Protein 3T92 (pdb70)

InterPro domains:
  IPR004827 Basic-leucine zipper domain [PF07716] (204-256)
  IPR004827 Basic-leucine zipper domain [PS50217] (204-267)
  IPR004827 Basic-leucine zipper domain [SM00338] (202-266)
  IPR016468 CCAAT/enhancer-binding protein, chordates [PIRSF005879] (4-281)
  IPR031106 CCAAT/enhancer-binding protein C/EBP [PTHR23334] (25-272)
  IPR046347 Basic-leucine zipper domain superfamily [SSF57959] (200-268)

Solvent-accessible surface area: 8828 Å² total; per-residue (Å²): 147,91,204,144,81,47,57,70,145,34,34,103,21,0,62,57,9,30,74,20,207,80,106,132,14,98,88,82,48,0,75,126,25,65,151,44,30,113,60,13,160,54,17,189,135,114,54,154,42,32,4,87,73,2,101,138,2,42,50,23,0,35,103,20,3,116,136,17,163,91,133,188,21,81,7,30,71,0,89,91,23,22,86,127,54,128,80,92,117,94,103,63,60,106,100,106,55,61,86,104,140,57,26,137,149,90,54,85,72,68,136,167,117

Foldseek 3Di:
DVVVVVLVVLLVLLQCLLPDPDPPDPDPSNVVNVVLVVCQVDDPCAVVVPDPSNVVLLVSLLVVLVPDDDCPRRRPCNNVSVVVVVVVVVVVVVVVVVQPVVDDVVVVVVVVD

Nearest PDB structures (foldseek):
  3t92-assembly1_A  TM=1.009E+00  e=1.288E-16  Homo sapiens
  2kje-assembly1_A  TM=9.474E-01  e=8.104E-12  Homo sapiens
  1f81-assembly1_A  TM=9.708E-01  e=9.087E-11  Mus musculus
  5hpd-assembly1_A  TM=9.182E-01  e=2.417E-10  Mus musculus
  7xfg-assembly1_A  TM=9.175E-01  e=2.154E-10  Homo sapiens

Radius of gyration: 19.48 Å; Cα contacts (8 Å, |Δi|>4): 78; chains: 1; bounding box: 52×47×36 Å

CATH classification: 1.20.1020.10

Structure (mmCIF, N/CA/C/O backbone):
data_3T92
#
_entry.id   3T92
#
_cell.length_a   47.860
_cell.length_b   47.860
_cell.length_c   104.130
_cell.angle_alpha   90.00
_cell.angle_beta   90.00
_cell.angle_gamma   120.00
#
_symmetry.space_group_name_H-M   'P 65'
#
loop_
_entity.id
_entity.type
_entity.pdbx_description
1 polymer 'HISTONE ACETYLTRANSFERASE P300 TAZ2-CCAAT/ENHANCER-BINDING PROTEIN EPSILON'
2 non-polymer 'ZINC ION'
3 non-polymer "3,3',3''-phosphanetriyltripropanoic acid"
4 non-polymer TRIS(HYDROXYETHYL)AMINOMETHANE
5 non-polymer ACETONE
6 water water
#
loop_
_atom_site.group_PDB
_atom_site.id
_atom_site.type_symbol
_atom_site.label_atom_id
_atom_site.label_alt_id
_atom_site.label_comp_id
_atom_site.label_asym_id
_atom_site.label_entity_id
_atom_site.label_seq_id
_atom_site.pdbx_PDB_ins_code
_atom_site.Cartn_x
_atom_site.Cartn_y
_atom_site.Cartn_z
_atom_site.occupancy
_atom_site.B_iso_or_equiv
_atom_site.auth_seq_id
_atom_site.auth_comp_id
_atom_site.auth_asym_id
_atom_site.auth_atom_id
_atom_site.pdbx_PDB_model_num
ATOM 1 N N . ASP A 1 7 ? 15.713 35.635 13.010 1.00 60.35 7 ASP A N 1
ATOM 2 C CA . ASP A 1 7 ? 14.333 35.934 13.502 1.00 58.16 7 ASP A CA 1
ATOM 3 C C . ASP A 1 7 ? 13.494 36.699 12.475 1.00 55.19 7 ASP A C 1
ATOM 4 O O . ASP A 1 7 ? 12.266 36.538 12.430 1.00 51.52 7 ASP A O 1
ATOM 9 N N . SER A 1 8 ? 14.148 37.528 11.657 1.00 55.44 8 SER A N 1
ATOM 10 C CA . SER A 1 8 ? 13.453 38.335 10.636 1.00 53.37 8 SER A CA 1
ATOM 11 C C . SER A 1 8 ? 12.666 37.503 9.623 1.00 48.99 8 SER A C 1
ATOM 12 O O . SER A 1 8 ? 11.484 37.772 9.365 1.00 46.73 8 SER A O 1
ATOM 15 N N . ARG A 1 9 ? 13.326 36.506 9.032 1.00 47.72 9 ARG A N 1
ATOM 16 C CA . ARG A 1 9 ? 12.659 35.630 8.075 1.00 43.95 9 ARG A CA 1
ATOM 17 C C . ARG A 1 9 ? 11.600 34.762 8.734 1.00 40.34 9 ARG A C 1
ATOM 18 O O . ARG A 1 9 ? 10.582 34.466 8.106 1.00 37.69 9 ARG A O 1
ATOM 26 N N . ARG A 1 10 ? 11.855 34.348 9.979 1.00 40.97 10 ARG A N 1
ATOM 27 C CA A ARG A 1 10 ? 10.883 33.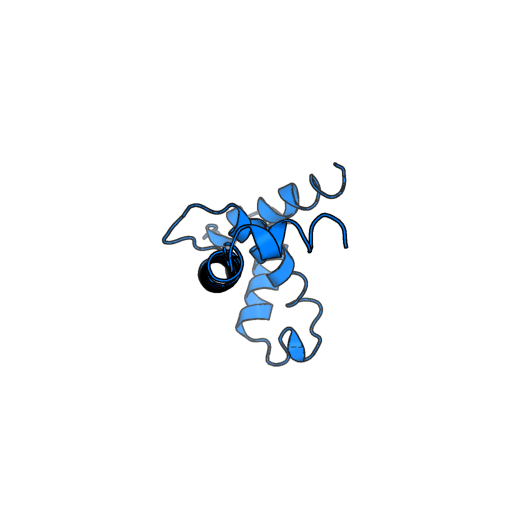571 10.738 0.50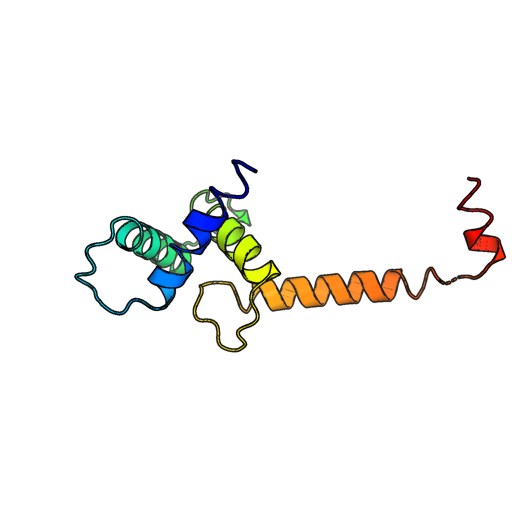 39.18 10 ARG A CA 1
ATOM 28 C CA B ARG A 1 10 ? 10.886 33.573 10.748 0.50 39.17 10 ARG A CA 1
ATOM 29 C C . ARG A 1 10 ? 9.589 34.375 10.891 1.00 37.16 10 ARG A C 1
ATOM 30 O O . ARG A 1 10 ? 8.505 33.848 10.712 1.00 34.84 10 ARG A O 1
ATOM 45 N N . LEU A 1 11 ? 9.715 35.663 11.223 1.00 37.46 11 LEU A N 1
ATOM 46 C CA . LEU A 1 11 ? 8.535 36.519 11.375 1.00 34.64 11 LEU A CA 1
ATOM 47 C C . LEU A 1 11 ? 7.816 36.755 10.045 1.00 31.81 11 LEU A C 1
ATOM 48 O O . LEU A 1 11 ? 6.590 36.763 9.980 1.00 28.59 11 LEU A O 1
ATOM 53 N N . SER A 1 12 ? 8.585 36.901 8.970 1.00 31.29 12 SER A N 1
ATOM 54 C CA A SER A 1 12 ? 8.030 37.027 7.629 0.50 29.04 12 SER A CA 1
ATOM 55 C CA B SER A 1 12 ? 8.012 37.037 7.642 0.50 29.19 12 SER A CA 1
ATOM 56 C C . SER A 1 12 ? 7.217 35.784 7.265 1.00 26.59 12 SER A C 1
ATOM 57 O O . SER A 1 12 ? 6.093 35.879 6.757 1.00 25.66 12 SER A O 1
ATOM 62 N N . ILE A 1 13 ? 7.796 34.608 7.532 1.00 26.80 13 ILE A N 1
ATOM 63 C CA . ILE A 1 13 ? 7.095 33.347 7.269 1.00 24.72 13 ILE A CA 1
ATOM 64 C C . ILE A 1 13 ? 5.817 33.278 8.119 1.00 23.49 13 ILE A C 1
ATOM 65 O O . ILE A 1 13 ? 4.741 32.956 7.610 1.00 21.51 13 ILE A O 1
ATOM 70 N N . GLN A 1 14 ? 5.945 33.605 9.400 1.00 25.09 14 GLN A N 1
ATOM 71 C CA . GLN A 1 14 ? 4.794 33.642 10.319 1.00 25.39 14 GLN A CA 1
ATOM 72 C C . GLN A 1 14 ? 3.642 34.498 9.784 1.00 24.12 14 GLN A C 1
ATOM 73 O O . GLN A 1 14 ? 2.486 34.033 9.735 1.00 21.83 14 GLN A O 1
ATOM 79 N N . ARG A 1 15 ? 3.942 35.728 9.352 1.00 23.53 15 ARG A N 1
ATOM 80 C CA . ARG A 1 15 ? 2.914 36.607 8.755 1.00 23.96 15 ARG A CA 1
ATOM 81 C C . ARG A 1 15 ? 2.241 35.985 7.549 1.00 21.31 15 ARG A C 1
ATOM 82 O O . ARG A 1 15 ? 1.012 36.026 7.417 1.00 19.79 15 ARG A O 1
ATOM 90 N N . ALA A 1 16 ? 3.041 35.410 6.655 1.00 20.44 16 ALA A N 1
ATOM 91 C CA . ALA A 1 16 ? 2.493 34.814 5.452 1.00 19.35 16 ALA A CA 1
ATOM 92 C C . ALA A 1 16 ? 1.624 33.582 5.791 1.00 17.61 16 ALA A C 1
ATOM 93 O O . ALA A 1 16 ? 0.558 33.393 5.226 1.00 18.01 16 ALA A O 1
ATOM 95 N N . ILE A 1 17 ? 2.081 32.777 6.754 1.00 18.46 17 ILE A N 1
ATOM 96 C CA . ILE A 1 17 ? 1.254 31.649 7.213 1.00 18.63 17 ILE A CA 1
ATOM 97 C C . ILE A 1 17 ? -0.085 32.149 7.761 1.00 18.68 17 ILE A C 1
ATOM 98 O O . ILE A 1 17 ? -1.152 31.640 7.415 1.00 18.02 17 ILE A O 1
ATOM 103 N N . GLN A 1 18 ? -0.054 33.199 8.583 1.00 17.89 18 GLN A N 1
ATOM 104 C CA . GLN A 1 18 ? -1.295 33.796 9.108 1.00 18.63 18 GLN A CA 1
ATOM 105 C C . GLN A 1 18 ? -2.250 34.191 7.970 1.00 16.91 18 GLN A C 1
ATOM 106 O O . GLN A 1 18 ? -3.464 33.963 8.042 1.00 17.75 18 GLN A O 1
ATOM 112 N N . SER A 1 19 ? -1.689 34.793 6.921 1.00 16.71 19 SER A N 1
ATOM 113 C CA A SER A 1 19 ? -2.470 35.200 5.769 0.50 15.84 19 SER A CA 1
ATOM 114 C CA B SER A 1 19 ? -2.458 35.203 5.771 0.50 16.92 19 SER A CA 1
ATOM 115 C C . SER A 1 19 ? -3.094 33.991 5.091 1.00 15.65 19 SER A C 1
ATOM 116 O O . SER A 1 19 ? -4.267 34.021 4.703 1.00 17.02 19 SER A O 1
ATOM 121 N N . LEU A 1 20 ? -2.321 32.923 4.939 1.00 15.97 20 LEU A N 1
ATOM 122 C CA . LEU A 1 20 ? -2.821 31.703 4.285 1.00 16.52 20 LEU A CA 1
ATOM 123 C C . LEU A 1 20 ? -3.923 31.020 5.087 1.00 17.14 20 LEU A C 1
ATOM 124 O O . LEU A 1 20 ? -4.920 30.588 4.519 1.00 17.22 20 LEU A O 1
ATOM 129 N N . VAL A 1 21 ? -3.711 30.920 6.395 1.00 16.82 21 VAL A N 1
ATOM 130 C CA . VAL A 1 21 ? -4.691 30.356 7.313 1.00 18.29 21 VAL A CA 1
ATOM 131 C C . VAL A 1 21 ? -6.009 31.140 7.233 1.00 18.61 21 VAL A C 1
ATOM 132 O O . VAL A 1 21 ? -7.083 30.548 7.145 1.00 20.38 21 VAL A O 1
ATOM 136 N N . HIS A 1 22 ? -5.929 32.472 7.212 1.00 17.12 22 HIS A N 1
ATOM 137 C CA . HIS A 1 22 ? -7.143 33.245 7.128 1.00 17.92 22 HIS A CA 1
ATOM 138 C C . HIS A 1 22 ? -7.815 32.975 5.784 1.00 17.84 22 HIS A C 1
ATOM 139 O O . HIS A 1 22 ? -9.017 32.734 5.732 1.00 18.41 22 HIS A O 1
ATOM 146 N N . ALA A 1 23 ? -7.048 33.081 4.699 1.00 16.79 23 ALA A N 1
ATOM 147 C CA . ALA A 1 23 ? -7.623 32.918 3.360 1.00 17.11 23 ALA A CA 1
ATOM 148 C C . ALA A 1 23 ? -8.336 31.592 3.169 1.00 18.87 23 ALA A C 1
ATOM 149 O O . ALA A 1 23 ? -9.420 31.521 2.591 1.00 20.18 23 ALA A O 1
ATOM 151 N N . ALA A 1 24 ? -7.724 30.550 3.724 1.00 18.50 24 ALA A N 1
ATOM 152 C CA . ALA A 1 24 ? -8.272 29.208 3.622 1.00 19.90 24 ALA A CA 1
ATOM 153 C C . ALA A 1 24 ? -9.643 29.025 4.269 1.00 22.49 24 ALA A C 1
ATOM 154 O O . ALA A 1 24 ? -10.389 28.133 3.873 1.00 24.26 24 ALA A O 1
ATOM 156 N N . GLN A 1 25 ? -10.002 29.888 5.223 1.00 23.18 25 GLN A N 1
ATOM 157 C CA . GLN A 1 25 ? -11.269 29.781 5.922 1.00 25.23 25 GLN A CA 1
ATOM 158 C C . GLN A 1 25 ? -12.179 30.979 5.640 1.00 25.30 25 GLN A C 1
ATOM 159 O O . GLN A 1 25 ? -13.242 31.087 6.227 1.00 26.82 25 GLN A O 1
ATOM 165 N N . CYS A 1 26 ? -11.736 31.875 4.753 1.00 24.11 26 CYS A N 1
ATOM 166 C CA . CYS A 1 26 ? -12.497 33.099 4.425 1.00 24.89 26 CYS A CA 1
ATOM 167 C C . CYS A 1 26 ? -13.550 32.874 3.328 1.00 27.17 26 CYS A C 1
ATOM 168 O O . CYS A 1 26 ? -13.202 32.616 2.177 1.00 26.74 26 CYS A O 1
ATOM 171 N N . ARG A 1 27 ? -14.825 33.009 3.677 1.00 30.88 27 ARG A N 1
ATOM 172 C CA . ARG A 1 27 ? -15.885 32.802 2.677 1.00 34.54 27 ARG A CA 1
ATOM 173 C C . ARG A 1 27 ? -16.474 34.116 2.166 1.00 35.88 27 ARG A C 1
ATOM 174 O O . ARG A 1 27 ? -17.474 34.124 1.431 1.00 38.49 27 ARG A O 1
ATOM 182 N N . ASN A 1 28 ? -15.848 35.229 2.556 1.00 34.56 28 ASN A N 1
ATOM 183 C CA . ASN A 1 28 ? -16.303 36.556 2.143 1.00 36.00 28 ASN A CA 1
ATOM 184 C C . ASN A 1 28 ? -15.625 36.954 0.835 1.00 35.86 28 ASN A C 1
ATOM 185 O O . ASN A 1 28 ? -14.440 37.247 0.815 1.00 34.37 28 ASN A O 1
ATOM 190 N N . ALA A 1 29 ? -16.367 36.968 -0.273 1.00 39.00 29 ALA A N 1
ATOM 191 C CA . ALA A 1 29 ? -15.759 37.391 -1.550 1.00 39.30 29 ALA A CA 1
ATOM 192 C C . ALA A 1 29 ? -15.412 38.892 -1.519 1.00 39.43 29 ALA A C 1
ATOM 193 O O . ALA A 1 29 ? -14.590 39.358 -2.310 1.00 40.69 29 ALA A O 1
ATOM 195 N N . ASN A 1 30 ? -16.002 39.606 -0.563 1.00 39.17 30 ASN A N 1
ATOM 196 C CA . ASN A 1 30 ? -15.828 41.056 -0.395 1.00 38.97 30 ASN A CA 1
ATOM 197 C C . ASN A 1 30 ? -14.823 41.375 0.716 1.00 35.03 30 ASN A C 1
ATOM 198 O O . ASN A 1 30 ? -14.785 42.510 1.211 1.00 35.42 30 ASN A O 1
ATOM 203 N N . CYS A 1 31 ? -14.053 40.371 1.130 1.00 31.33 31 CYS A N 1
ATOM 204 C CA . CYS A 1 31 ? -13.051 40.559 2.175 1.00 26.53 31 CYS A CA 1
ATOM 205 C C . CYS A 1 31 ? -12.107 41.696 1.804 1.00 25.65 31 CYS A C 1
ATOM 206 O O . CYS A 1 31 ? -11.555 41.715 0.706 1.00 26.58 31 CYS A O 1
ATOM 209 N N . SER A 1 32 ? -11.896 42.618 2.737 1.00 24.89 32 SER A N 1
ATOM 210 C CA . SER A 1 32 ? -11.122 43.826 2.464 1.00 23.80 32 SER A CA 1
ATOM 211 C C . SER A 1 32 ? -9.607 43.669 2.733 1.00 21.99 32 SER A C 1
ATOM 212 O O . SER A 1 32 ? -8.858 44.620 2.483 1.00 23.93 32 SER A O 1
ATOM 215 N N . LEU A 1 33 ? -9.183 42.539 3.277 1.00 19.21 33 LEU A N 1
ATOM 216 C CA . LEU A 1 33 ? -7.757 42.331 3.573 1.00 17.54 33 LEU A CA 1
ATOM 217 C C . LEU A 1 33 ? -6.984 42.083 2.278 1.00 18.51 33 LEU A C 1
ATOM 218 O O . LEU A 1 33 ? -7.202 41.078 1.607 1.00 17.57 33 LEU A O 1
ATOM 223 N N . PRO A 1 34 ? -6.035 42.975 1.932 1.00 19.56 34 PRO A N 1
ATOM 224 C CA . PRO A 1 34 ? -5.280 42.682 0.697 1.00 20.14 34 PRO A CA 1
ATOM 225 C C . PRO A 1 34 ? -4.497 41.396 0.690 1.00 20.21 34 PRO A C 1
ATOM 226 O O . PRO A 1 34 ? -4.386 40.756 -0.371 1.00 19.10 34 PRO A O 1
ATOM 230 N N . SER A 1 35 ? -3.967 40.978 1.838 1.00 19.25 35 SER A N 1
ATOM 231 C CA A SER A 1 35 ? -3.243 39.712 1.918 0.50 17.74 35 SER A CA 1
ATOM 232 C CA B SER A 1 35 ? -3.242 39.714 1.899 0.50 18.90 35 SER A CA 1
ATOM 233 C C . SER A 1 35 ? -4.149 38.524 1.602 1.00 17.10 35 SER A C 1
ATOM 234 O O . SER A 1 35 ? -3.703 37.534 1.069 1.00 18.16 35 SER A O 1
ATOM 239 N N . CYS A 1 36 ? -5.434 38.659 1.930 1.00 17.34 36 CYS A N 1
ATOM 240 C CA . CYS A 1 36 ? -6.406 37.593 1.686 1.00 17.69 36 CYS A CA 1
ATOM 241 C C . CYS A 1 36 ? -6.726 37.523 0.202 1.00 18.72 36 CYS A C 1
ATOM 242 O O . CYS A 1 36 ? -6.716 36.446 -0.404 1.00 17.91 36 CYS A O 1
ATOM 245 N N . GLN A 1 37 ? -6.949 38.680 -0.395 1.00 19.82 37 GLN A N 1
ATOM 246 C CA . GLN A 1 37 ? -7.267 38.762 -1.818 1.00 22.49 37 GLN A CA 1
ATOM 247 C C . GLN A 1 37 ? -6.119 38.155 -2.613 1.00 22.38 37 GLN A C 1
ATOM 248 O O . GLN A 1 37 ? -6.339 37.325 -3.519 1.00 23.07 37 GLN A O 1
ATOM 254 N N . LYS A 1 38 ? -4.893 38.503 -2.229 1.00 22.52 38 LYS A N 1
ATOM 255 C CA . LYS A 1 38 ? -3.703 38.004 -2.914 1.00 23.27 38 LYS A CA 1
ATOM 256 C C . LYS A 1 38 ? -3.577 36.502 -2.744 1.00 21.60 38 LYS A C 1
ATOM 257 O O . LYS A 1 38 ? -3.340 35.739 -3.715 1.00 21.22 38 LYS A O 1
ATOM 263 N N . MET A 1 39 ? -3.792 36.023 -1.527 1.00 19.96 39 MET A N 1
ATOM 264 C CA . MET A 1 39 ? -3.636 34.602 -1.257 1.00 19.49 39 MET A CA 1
ATOM 265 C C . MET A 1 39 ? -4.667 33.767 -2.020 1.00 19.81 39 MET A C 1
ATOM 266 O O . MET A 1 39 ? -4.344 32.707 -2.572 1.00 19.47 39 MET A O 1
ATOM 271 N N . LYS A 1 40 ? -5.892 34.270 -2.083 1.00 18.85 40 LYS A N 1
ATOM 272 C CA . LYS A 1 40 ? -6.954 33.547 -2.805 1.00 20.62 40 LYS A CA 1
ATOM 273 C C . LYS A 1 40 ? -6.625 33.394 -4.268 1.00 21.63 40 LYS A C 1
ATOM 274 O O . LYS A 1 40 ? -6.883 32.311 -4.843 1.00 21.50 40 LYS A O 1
ATOM 280 N N . ARG A 1 41 ? -6.039 34.436 -4.865 1.00 21.03 41 ARG A N 1
ATOM 281 C CA . ARG A 1 41 ? -5.633 34.364 -6.282 1.00 22.01 41 ARG A CA 1
ATOM 282 C C . ARG A 1 41 ? -4.538 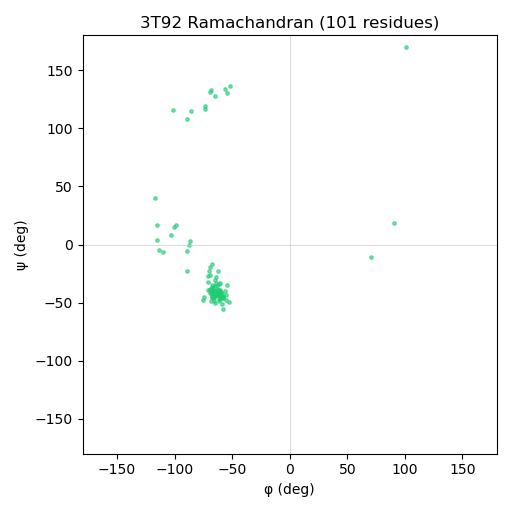33.348 -6.463 1.00 20.86 41 ARG A C 1
ATOM 283 O O . ARG A 1 41 ? -4.567 32.591 -7.449 1.00 21.01 41 ARG A O 1
ATOM 291 N N . VAL A 1 42 ? -3.580 33.303 -5.538 1.00 18.23 42 VAL A N 1
ATOM 292 C CA . VAL A 1 42 ? -2.475 32.351 -5.674 1.00 18.85 42 VAL A CA 1
ATOM 293 C C . VAL A 1 42 ? -2.978 30.927 -5.522 1.00 18.90 42 VAL A C 1
ATOM 294 O O . VAL A 1 42 ? -2.598 30.028 -6.301 1.00 18.63 42 VAL A O 1
ATOM 298 N N . VAL A 1 43 ? -3.844 30.701 -4.539 1.00 18.86 43 VAL A N 1
ATOM 299 C CA . VAL A 1 43 ? -4.416 29.359 -4.331 1.00 19.08 43 VAL A CA 1
ATOM 300 C C . VAL A 1 43 ? -5.225 28.929 -5.569 1.00 20.32 43 VAL A C 1
ATOM 301 O O . VAL A 1 43 ? -5.114 27.776 -6.033 1.00 20.81 43 VAL A O 1
ATOM 305 N N . GLN A 1 44 ? -6.012 29.840 -6.140 1.00 20.51 44 GLN A N 1
ATOM 306 C C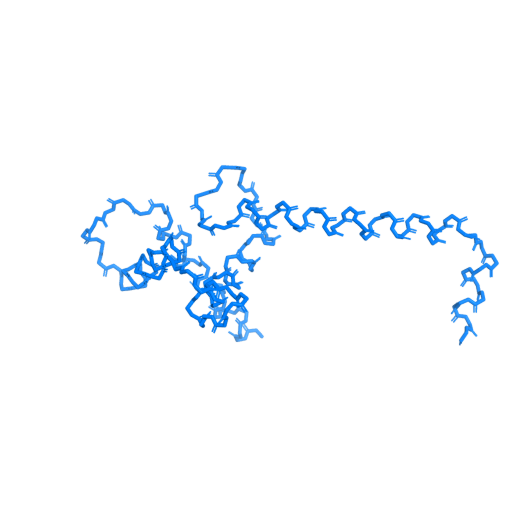A . GLN A 1 44 ? -6.764 29.539 -7.352 1.00 22.28 44 GLN A CA 1
ATOM 307 C C . GLN A 1 44 ? -5.842 29.163 -8.503 1.00 22.21 44 GLN A C 1
ATOM 308 O O . GLN A 1 44 ? -6.130 28.221 -9.249 1.00 23.04 44 GLN A O 1
ATOM 314 N N . HIS A 1 45 ? -4.723 29.865 -8.644 1.00 21.01 45 HIS A N 1
ATOM 315 C CA . HIS A 1 45 ? -3.742 29.484 -9.654 1.00 20.84 45 HIS A CA 1
ATOM 316 C C . HIS A 1 45 ? -3.294 28.026 -9.490 1.00 20.33 45 HIS A C 1
ATOM 317 O O . HIS A 1 45 ? -3.242 27.274 -10.476 1.00 20.65 45 HIS A O 1
ATOM 324 N N . THR A 1 46 ? -2.965 27.656 -8.255 1.00 19.82 46 THR A N 1
ATOM 325 C CA . THR A 1 46 ? -2.415 26.304 -8.001 1.00 19.95 46 THR A CA 1
ATOM 326 C C . THR A 1 46 ? -3.426 25.202 -8.324 1.00 21.59 46 THR A C 1
ATOM 327 O O . THR A 1 46 ? -3.033 24.079 -8.662 1.00 23.23 46 THR A O 1
ATOM 331 N N . LYS A 1 47 ? -4.716 25.512 -8.221 1.00 23.93 47 LYS A N 1
ATOM 332 C CA . LYS A 1 47 ? -5.761 24.534 -8.487 1.00 26.14 47 LYS A CA 1
ATOM 333 C C . LYS A 1 47 ? -5.745 24.081 -9.930 1.00 27.43 47 LYS A C 1
ATOM 334 O O . LYS A 1 47 ? -6.081 22.926 -10.230 1.00 29.74 47 LYS A O 1
ATOM 340 N N . GLY A 1 48 ? -5.377 24.982 -10.838 1.00 26.24 48 GLY A N 1
ATOM 341 C CA . GLY A 1 48 ? -5.417 24.675 -12.252 1.00 27.05 48 GLY A CA 1
ATOM 342 C C . GLY A 1 48 ? -4.087 24.528 -12.971 1.00 25.38 48 GLY A C 1
ATOM 343 O O . GLY A 1 48 ? -4.073 24.143 -14.149 1.00 27.98 48 GLY A O 1
ATOM 344 N N . CYS A 1 49 ? -2.978 24.825 -12.290 1.00 23.64 49 CYS A N 1
ATOM 345 C CA . CYS A 1 49 ? -1.699 24.894 -12.990 1.00 22.21 49 CYS A CA 1
ATOM 346 C C . CYS A 1 49 ? -1.216 23.524 -13.492 1.00 22.41 49 CYS A C 1
ATOM 347 O O . CYS A 1 49 ? -1.184 22.552 -12.743 1.00 22.68 49 CYS A O 1
ATOM 350 N N . LYS A 1 50 ? -0.793 23.482 -14.743 1.00 23.54 50 LYS A N 1
ATOM 351 C CA . LYS A 1 50 ? -0.332 22.238 -15.343 1.00 24.85 50 LYS A CA 1
ATOM 352 C C . LYS A 1 50 ? 1.164 22.050 -15.119 1.00 23.70 50 LYS A C 1
ATOM 353 O O . LYS A 1 50 ? 1.641 20.925 -15.124 1.00 24.51 50 LYS A O 1
ATOM 359 N N . ARG A 1 51 ? 1.878 23.154 -14.888 1.00 21.94 51 ARG A N 1
ATOM 360 C CA . ARG A 1 51 ? 3.336 23.116 -14.741 1.00 22.49 51 ARG A CA 1
ATOM 361 C C . ARG A 1 51 ? 3.722 22.549 -13.382 1.00 19.40 51 ARG A C 1
ATOM 362 O O . ARG A 1 51 ? 4.568 21.656 -13.273 1.00 19.66 51 ARG A O 1
ATOM 370 N N . LYS A 1 52 ? 3.070 23.071 -12.349 1.00 18.45 52 LYS A N 1
ATOM 371 C CA A LYS A 1 52 ? 3.313 22.713 -10.949 0.50 16.94 52 LYS A CA 1
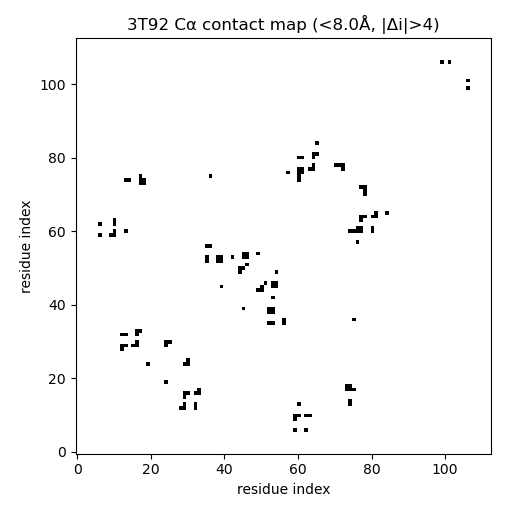ATOM 372 C CA B LYS A 1 52 ? 3.323 22.620 -10.987 0.50 16.99 52 LYS A CA 1
ATOM 373 C C . LYS A 1 52 ? 4.768 22.900 -10.557 1.00 15.88 52 LYS A C 1
ATOM 374 O O . LYS A 1 52 ? 5.480 23.656 -11.212 1.00 17.34 52 LYS A O 1
ATOM 385 N N . THR A 1 53 ? 5.200 22.305 -9.456 1.00 14.40 53 THR A N 1
ATOM 386 C CA . THR A 1 53 ? 6.563 22.590 -9.036 1.00 15.29 53 THR A CA 1
ATOM 387 C C . THR A 1 53 ? 7.617 21.957 -9.936 1.00 15.30 53 THR A C 1
ATOM 388 O O . THR A 1 53 ? 8.645 22.576 -10.235 1.00 17.28 53 THR A O 1
ATOM 392 N N . ASN A 1 54 ? 7.383 20.737 -10.399 1.00 14.20 54 ASN A N 1
ATOM 393 C CA . ASN A 1 54 ? 8.415 20.063 -11.193 1.00 15.69 54 ASN A CA 1
ATOM 394 C C . ASN A 1 54 ? 8.611 20.679 -12.569 1.00 16.95 54 ASN A C 1
ATOM 395 O O . ASN A 1 54 ? 9.671 20.486 -13.189 1.00 18.55 54 ASN A O 1
ATOM 400 N N . GLY A 1 55 ? 7.592 21.374 -13.074 1.00 17.74 55 GLY A N 1
ATOM 401 C CA . GLY A 1 55 ? 7.724 22.089 -14.341 1.00 20.01 55 GLY A CA 1
ATOM 402 C C . GLY A 1 55 ? 8.285 23.477 -14.141 1.00 20.32 55 GLY A C 1
ATOM 403 O O . GLY A 1 55 ? 8.433 24.219 -15.100 1.00 23.76 55 GLY A O 1
ATOM 404 N N . GLY A 1 56 ? 8.624 23.813 -12.890 1.00 19.90 56 GLY A N 1
ATOM 405 C CA . GLY A 1 56 ? 9.313 25.072 -12.581 1.00 19.66 56 GLY A CA 1
ATOM 406 C C . GLY A 1 56 ? 8.469 26.294 -12.263 1.00 19.94 56 GLY A C 1
ATOM 407 O O . GLY A 1 56 ? 8.976 27.405 -12.337 1.00 21.01 56 GLY A O 1
ATOM 408 N N . CYS A 1 57 ? 7.197 26.115 -11.902 1.00 18.72 57 CYS A N 1
ATOM 409 C CA . CYS A 1 57 ? 6.307 27.268 -11.676 1.00 18.40 57 CYS A CA 1
ATOM 410 C C . CYS A 1 57 ? 6.647 27.988 -10.347 1.00 17.34 57 CYS A C 1
ATOM 411 O O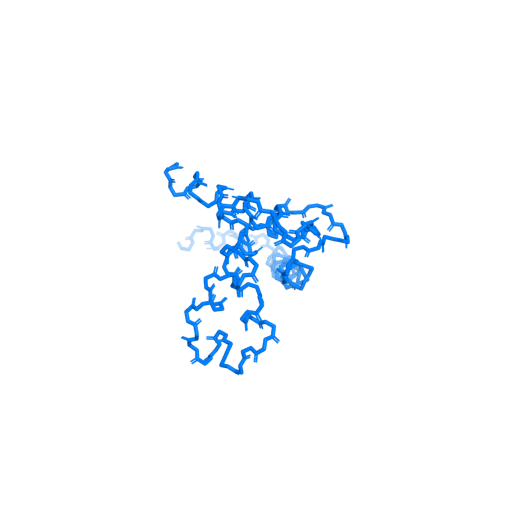 . CYS A 1 57 ? 6.542 27.371 -9.280 1.00 16.88 57 CYS A O 1
ATOM 414 N N . PRO A 1 58 ? 7.029 29.279 -10.417 1.00 18.75 58 PRO A N 1
ATOM 415 C CA . PRO A 1 58 ? 7.401 29.932 -9.151 1.00 18.54 58 PRO A CA 1
ATOM 416 C C . PRO A 1 58 ? 6.213 30.194 -8.242 1.00 17.63 58 PRO A C 1
ATOM 417 O O . PRO A 1 58 ? 6.372 30.293 -7.016 1.00 17.44 58 PRO A O 1
ATOM 421 N N . ILE A 1 59 ? 5.023 30.358 -8.822 1.00 16.85 59 ILE A N 1
ATOM 422 C CA . ILE A 1 59 ? 3.828 30.659 -8.012 1.00 16.48 59 ILE A CA 1
ATOM 423 C C . ILE A 1 59 ? 3.507 29.412 -7.189 1.00 15.60 59 ILE A C 1
ATOM 424 O O . ILE A 1 59 ? 3.308 29.488 -5.971 1.00 16.45 59 ILE A O 1
ATOM 429 N N . CYS A 1 60 ? 3.470 28.258 -7.846 1.00 14.66 60 CYS A N 1
ATOM 430 C CA . CYS A 1 60 ? 3.182 27.024 -7.113 1.00 14.54 60 CYS A CA 1
ATOM 431 C C . CYS A 1 60 ? 4.261 26.726 -6.066 1.00 13.62 60 CYS A C 1
ATOM 432 O O . CYS A 1 60 ? 3.945 26.268 -4.948 1.00 14.94 60 CYS A O 1
ATOM 435 N N . LYS A 1 61 ? 5.525 26.908 -6.447 1.00 13.93 61 LYS A N 1
ATOM 436 C CA . LYS A 1 61 ? 6.624 26.605 -5.526 1.00 14.40 61 LYS A CA 1
ATOM 437 C C . LYS A 1 61 ? 6.519 27.465 -4.264 1.00 14.53 61 LYS A C 1
ATOM 438 O O . LYS A 1 61 ? 6.619 26.959 -3.142 1.00 14.62 61 LYS A O 1
ATOM 444 N N . GLN A 1 62 ? 6.263 28.757 -4.434 1.00 14.92 62 GLN A N 1
ATOM 445 C CA A GLN A 1 62 ? 6.145 29.660 -3.292 0.50 15.40 62 GLN A CA 1
ATOM 446 C CA B GLN A 1 62 ? 6.129 29.666 -3.297 0.50 15.88 62 GLN A CA 1
ATOM 447 C C . GLN A 1 62 ? 4.960 29.274 -2.395 1.00 15.80 62 GLN A C 1
ATOM 448 O O . GLN A 1 62 ? 5.094 29.285 -1.165 1.00 16.04 62 GLN A O 1
ATOM 459 N N . LEU A 1 63 ? 3.803 28.936 -3.006 1.00 13.92 63 LEU A N 1
ATOM 460 C CA . LEU A 1 63 ? 2.634 28.617 -2.193 1.00 14.72 63 LEU A CA 1
ATOM 461 C C . LEU A 1 63 ? 2.854 27.315 -1.426 1.00 14.29 63 LEU A C 1
ATOM 462 O O . LEU A 1 63 ? 2.561 27.217 -0.232 1.00 14.67 63 LEU A O 1
ATOM 467 N N . ILE A 1 64 ? 3.376 26.311 -2.116 1.00 13.00 64 ILE A N 1
ATOM 468 C CA . ILE A 1 64 ? 3.590 25.013 -1.467 1.00 13.25 64 ILE A CA 1
ATOM 469 C C . ILE A 1 64 ? 4.670 25.123 -0.374 1.00 12.92 64 ILE A C 1
ATOM 470 O O . ILE A 1 64 ? 4.550 24.498 0.673 1.00 14.65 64 ILE A O 1
ATOM 475 N N . ALA A 1 65 ? 5.736 25.897 -0.617 1.00 13.31 65 ALA A N 1
ATOM 476 C CA . ALA A 1 65 ? 6.736 26.100 0.418 1.00 14.10 65 ALA A CA 1
ATOM 477 C C . ALA A 1 65 ? 6.091 26.736 1.671 1.00 13.71 65 ALA A C 1
ATOM 478 O O . ALA A 1 65 ? 6.389 26.322 2.782 1.00 15.05 65 ALA A O 1
ATOM 480 N N . LEU A 1 66 ? 5.192 27.696 1.462 1.00 14.01 66 LEU A N 1
ATOM 481 C CA . LEU A 1 66 ? 4.497 28.337 2.589 1.00 14.19 66 LEU A CA 1
ATOM 482 C C . LEU A 1 66 ? 3.601 27.336 3.309 1.00 14.05 66 LEU A C 1
ATOM 483 O O . LEU A 1 66 ? 3.659 27.228 4.538 1.00 15.26 66 LEU A O 1
ATOM 488 N N . ALA A 1 67 ? 2.840 26.556 2.542 1.00 13.25 67 ALA A N 1
ATOM 489 C CA . ALA A 1 67 ? 1.973 25.528 3.102 1.00 14.11 67 ALA A CA 1
ATOM 490 C C . ALA A 1 67 ? 2.789 24.482 3.868 1.00 14.48 67 ALA A C 1
ATOM 491 O O . ALA A 1 67 ? 2.364 24.009 4.931 1.00 15.65 67 ALA A O 1
ATOM 493 N N . ALA A 1 68 ? 4.013 24.199 3.389 1.00 14.43 68 ALA A N 1
ATOM 494 C CA . ALA A 1 68 ? 4.867 23.230 4.084 1.00 15.08 68 ALA A CA 1
ATOM 495 C C . ALA A 1 68 ? 5.370 23.744 5.431 1.00 16.81 68 ALA A C 1
ATOM 496 O O . ALA A 1 68 ? 5.413 22.998 6.438 1.00 18.32 68 ALA A O 1
ATOM 498 N N . TYR A 1 69 ? 5.704 25.040 5.485 1.00 16.70 69 TYR A N 1
ATOM 499 C CA . TYR A 1 69 ? 6.075 25.634 6.764 1.00 19.21 69 TYR A CA 1
ATOM 500 C C . TYR A 1 69 ? 4.892 25.648 7.743 1.00 18.66 69 TYR A C 1
ATOM 501 O O . TYR A 1 69 ? 5.070 25.459 8.930 1.00 21.67 69 TYR A O 1
ATOM 510 N N . HIS A 1 70 ? 3.689 25.858 7.220 1.00 17.07 70 HIS A N 1
ATOM 511 C CA . HIS A 1 70 ? 2.492 25.731 8.024 1.00 17.25 70 HIS A CA 1
ATOM 512 C C . HIS A 1 70 ? 2.238 24.285 8.463 1.00 18.63 70 HIS A C 1
ATOM 513 O O . HIS A 1 70 ? 1.953 24.013 9.619 1.00 21.07 70 HIS A O 1
ATOM 520 N N . ALA A 1 71 ? 2.377 23.351 7.526 1.00 17.87 71 ALA A N 1
ATOM 521 C CA . ALA A 1 71 ? 2.019 21.977 7.811 1.00 19.16 71 ALA A CA 1
ATOM 522 C C . ALA A 1 71 ? 2.896 21.328 8.879 1.00 22.51 71 ALA A C 1
ATOM 523 O O . ALA A 1 71 ? 2.432 20.438 9.609 1.00 23.42 71 ALA A O 1
ATOM 525 N N . LYS A 1 72 ? 4.149 21.771 8.947 1.00 22.87 72 LYS A N 1
ATOM 526 C CA . LYS A 1 72 ? 5.134 21.260 9.910 1.00 27.50 72 LYS A CA 1
ATOM 527 C C . LYS A 1 72 ? 4.616 21.344 11.351 1.00 28.80 72 LYS A C 1
ATOM 528 O O . LYS A 1 72 ? 4.881 20.456 12.173 1.00 32.32 72 LYS A O 1
ATOM 534 N N . HIS A 1 73 ? 3.846 22.400 11.643 1.00 29.01 73 HIS A N 1
ATOM 535 C CA . HIS A 1 73 ? 3.371 22.665 13.005 1.00 31.72 73 HIS A CA 1
ATOM 536 C C . HIS A 1 73 ? 1.856 22.534 13.166 1.00 31.64 73 HIS A C 1
ATOM 537 O O . HIS A 1 73 ? 1.347 22.634 14.290 1.00 34.66 73 HIS A O 1
ATOM 544 N N . CYS A 1 74 ? 1.151 22.296 12.060 1.00 28.50 74 CYS A N 1
ATOM 545 C CA . CYS A 1 74 ? -0.314 22.231 12.050 1.00 29.21 74 CYS A CA 1
ATOM 546 C C . CYS A 1 74 ? -0.843 20.999 12.780 1.00 32.30 74 CYS A C 1
ATOM 547 O O . CYS A 1 74 ? -0.397 19.888 12.507 1.00 32.79 74 CYS A O 1
ATOM 550 N N . GLN A 1 75 ? -1.812 21.202 13.672 1.00 35.73 75 GLN A N 1
ATOM 551 C CA . GLN A 1 75 ? -2.377 20.112 14.467 1.00 40.13 75 GLN A CA 1
ATOM 552 C C . GLN A 1 75 ? -3.856 19.833 14.175 1.00 41.72 75 GLN A C 1
ATOM 553 O O . GLN A 1 75 ? -4.554 19.176 14.972 1.00 45.49 75 GLN A O 1
ATOM 559 N N . GLU A 1 76 ? -4.331 20.347 13.043 1.00 39.85 76 GLU A N 1
ATOM 560 C CA . GLU A 1 76 ? -5.734 20.263 12.666 1.00 41.11 76 GLU A CA 1
ATOM 561 C C . GLU A 1 76 ? -5.997 19.159 11.631 1.00 41.00 76 GLU A C 1
ATOM 562 O O . GLU A 1 76 ? -5.534 19.242 10.500 1.00 38.97 76 GLU A O 1
ATOM 568 N N . ASN A 1 77 ? -6.777 18.147 12.020 1.00 44.16 77 ASN A N 1
ATOM 569 C CA . ASN A 1 77 ? -6.985 16.969 11.168 1.00 45.02 77 ASN A CA 1
ATOM 570 C C . ASN A 1 77 ? -7.813 17.200 9.896 1.00 42.94 77 ASN A C 1
ATOM 571 O O . ASN A 1 77 ? -7.676 16.449 8.918 1.00 43.55 77 ASN A O 1
ATOM 576 N N . LYS A 1 78 ? -8.682 18.210 9.928 1.00 41.72 78 LYS A N 1
ATOM 577 C CA . LYS A 1 78 ? -9.459 18.601 8.751 1.00 39.96 78 LYS A CA 1
ATOM 578 C C . LYS A 1 78 ? -9.104 20.027 8.335 1.00 35.99 78 LYS A C 1
ATOM 579 O O . LYS A 1 78 ? -9.967 20.824 7.950 1.00 36.34 78 LYS A O 1
ATOM 585 N N . CYS A 1 79 ? -7.816 20.341 8.413 1.00 33.24 79 CYS A N 1
ATOM 586 C CA . CYS A 1 79 ? -7.325 21.674 8.073 1.00 29.54 79 CYS A CA 1
ATOM 587 C C . CYS A 1 79 ? -7.733 22.059 6.657 1.00 28.17 79 CYS A C 1
ATOM 588 O O . CYS A 1 79 ? -7.567 21.241 5.733 1.00 29.37 79 CYS A O 1
ATOM 591 N N . PRO A 1 80 ? -8.254 23.292 6.474 1.00 27.11 80 PRO A N 1
ATOM 592 C CA . PRO A 1 80 ? -8.624 23.707 5.123 1.00 26.01 80 PRO A CA 1
ATOM 593 C C . PRO A 1 80 ? -7.506 24.338 4.302 1.00 23.34 80 PRO A C 1
ATOM 594 O O . PRO A 1 80 ? -7.716 24.708 3.144 1.00 23.41 80 PRO A O 1
ATOM 598 N N . VAL A 1 81 ? -6.316 24.464 4.875 1.00 21.46 81 VAL A N 1
ATOM 599 C CA . VAL A 1 81 ? -5.216 25.083 4.137 1.00 20.00 81 VAL A CA 1
ATOM 600 C C . VAL A 1 81 ? -4.853 24.200 2.922 1.00 19.83 81 VAL A C 1
ATOM 601 O O . VAL A 1 81 ? -4.589 22.992 3.078 1.00 20.12 81 VAL A O 1
ATOM 605 N N . PRO A 1 82 ? -4.812 24.785 1.714 1.00 20.17 82 PRO A N 1
ATOM 606 C CA . PRO A 1 82 ? -4.395 24.011 0.540 1.00 20.45 82 PRO A CA 1
ATOM 607 C C . PRO A 1 82 ? -3.063 23.313 0.764 1.00 18.54 82 PRO A C 1
ATOM 608 O O . PRO A 1 82 ? -2.131 23.893 1.333 1.00 18.09 82 PRO A O 1
ATOM 612 N N . PHE A 1 83 ? -3.023 22.059 0.333 1.00 19.17 83 PHE A N 1
ATOM 613 C CA . PHE A 1 83 ? -1.825 21.203 0.413 1.00 18.27 83 PHE A CA 1
ATOM 614 C C . PHE A 1 83 ? -1.454 20.753 1.823 1.00 18.15 83 PHE A C 1
ATOM 615 O O . PHE A 1 83 ? -0.615 19.861 1.953 1.00 18.12 83 PHE A O 1
ATOM 623 N N . CYS A 1 84 ? -2.062 21.310 2.879 1.00 17.85 84 CYS A N 1
ATOM 624 C CA . CYS A 1 84 ? -1.633 20.949 4.235 1.00 18.12 84 CYS A CA 1
ATOM 625 C C . CYS A 1 84 ? -1.733 19.464 4.551 1.00 19.77 84 CYS A C 1
ATOM 626 O O . CYS A 1 84 ? -0.746 18.858 4.983 1.00 19.20 84 CYS A O 1
ATOM 629 N N . LEU A 1 85 ? -2.914 18.856 4.385 1.00 20.43 85 LEU A N 1
ATOM 630 C CA A LEU A 1 85 ? -3.114 17.434 4.679 0.50 23.11 85 LEU A CA 1
ATOM 631 C CA B LEU A 1 85 ? -3.071 17.451 4.725 0.50 22.77 85 LEU A CA 1
ATOM 632 C C . LEU A 1 85 ? -2.128 16.586 3.879 1.00 22.11 85 LEU A C 1
ATOM 633 O O . LEU A 1 85 ? -1.499 15.649 4.395 1.00 23.22 85 LEU A O 1
ATOM 642 N N . ASN A 1 86 ? -1.990 16.905 2.606 1.00 21.80 86 ASN A N 1
ATOM 643 C CA . ASN A 1 86 ? -1.088 16.102 1.753 1.00 23.28 86 ASN A CA 1
ATOM 644 C C . ASN A 1 86 ? 0.382 16.259 2.148 1.00 21.66 86 ASN A C 1
ATOM 645 O O . ASN A 1 86 ? 1.146 15.292 2.090 1.00 21.28 86 ASN A O 1
ATOM 650 N N . ILE A 1 87 ? 0.782 17.463 2.537 1.00 18.98 87 ILE A N 1
ATOM 651 C CA . ILE A 1 87 ? 2.154 17.656 3.014 1.00 18.37 87 ILE A CA 1
ATOM 652 C C . ILE A 1 87 ? 2.367 16.937 4.339 1.00 19.60 87 ILE A C 1
ATOM 653 O O . ILE A 1 87 ? 3.421 16.333 4.557 1.00 19.57 87 ILE A O 1
ATOM 658 N N . LYS A 1 88 ? 1.374 16.934 5.231 1.00 20.31 88 LYS A N 1
ATOM 659 C CA . LYS A 1 88 ? 1.512 16.226 6.503 1.00 21.53 88 LYS A CA 1
ATOM 660 C C . LYS A 1 88 ? 1.671 14.749 6.246 1.00 22.75 88 LYS A C 1
ATOM 661 O O . LYS A 1 88 ? 2.419 14.091 6.954 1.00 24.88 88 LYS A O 1
ATOM 667 N N . GLN A 1 89 ? 0.986 14.241 5.226 1.00 23.83 89 GLN A N 1
ATOM 668 C CA . GLN A 1 89 ? 1.143 12.820 4.887 1.00 22.76 89 GLN A CA 1
ATOM 669 C C . GLN A 1 89 ? 2.567 12.517 4.446 1.00 19.85 89 GLN A C 1
ATOM 670 O O . GLN A 1 89 ? 3.148 11.488 4.860 1.00 19.89 89 GLN A O 1
ATOM 676 N N . LYS A 1 90 ? 3.128 13.405 3.616 1.00 19.82 90 LYS A N 1
ATOM 677 C CA . LYS A 1 90 ? 4.511 13.246 3.151 1.00 18.50 90 LYS A CA 1
ATOM 678 C C . LYS A 1 90 ? 5.499 13.346 4.301 1.00 17.20 90 LYS A C 1
ATOM 679 O O . LYS A 1 90 ? 6.450 12.583 4.378 1.00 17.21 90 LYS A O 1
ATOM 685 N N . LEU A 1 91 ? 5.251 14.273 5.235 1.00 19.33 91 LEU A N 1
ATOM 686 C CA . LEU A 1 91 ? 6.154 14.450 6.368 1.00 18.11 91 LEU A CA 1
ATOM 687 C C . LEU A 1 91 ? 6.080 13.255 7.300 1.00 18.74 91 LEU A C 1
ATOM 688 O O . LEU A 1 91 ? 7.106 12.828 7.846 1.00 18.88 91 LEU A O 1
ATOM 693 N N . ARG A 1 92 ? 4.871 12.730 7.508 1.00 20.46 92 ARG A N 1
ATOM 694 C CA . ARG A 1 92 ? 4.746 11.480 8.284 1.00 21.25 92 ARG A CA 1
ATOM 695 C C . ARG A 1 92 ? 5.498 10.315 7.637 1.00 19.95 92 ARG A C 1
ATOM 696 O O . ARG A 1 92 ? 6.113 9.495 8.321 1.00 20.38 92 ARG A O 1
ATOM 704 N N . GLN A 1 93 ? 5.453 10.237 6.317 1.00 18.84 93 GLN A N 1
ATOM 705 C CA . GLN A 1 93 ? 6.164 9.152 5.637 1.00 19.55 93 GLN A CA 1
ATOM 706 C C . GLN A 1 93 ? 7.660 9.338 5.829 1.00 17.46 93 GLN A C 1
ATOM 707 O O . GLN A 1 93 ? 8.397 8.369 6.081 1.00 17.56 93 GLN A O 1
ATOM 713 N N . GLN A 1 94 ? 8.124 10.575 5.709 1.00 17.48 94 GLN A N 1
ATOM 714 C CA . GLN A 1 94 ? 9.551 10.854 5.916 1.00 18.02 94 GLN A CA 1
ATOM 715 C C . GLN A 1 94 ? 9.987 10.520 7.332 1.00 17.89 94 GLN A C 1
ATOM 716 O O . GLN A 1 94 ? 11.076 9.953 7.529 1.00 18.55 94 GLN A O 1
ATOM 722 N N . GLN A 1 95 ? 9.145 10.836 8.308 1.00 18.98 95 GLN A N 1
ATOM 723 C CA . GLN A 1 95 ? 9.443 10.492 9.699 1.00 19.43 95 GLN A CA 1
ATOM 724 C C . GLN A 1 95 ? 9.514 8.991 9.888 1.00 19.54 95 GLN A C 1
ATOM 725 O O . GLN A 1 95 ? 10.397 8.494 10.630 1.00 20.24 95 GLN A O 1
ATOM 731 N N . LEU A 1 96 ? 8.623 8.254 9.223 1.00 19.27 96 LEU A N 1
ATOM 732 C CA . LEU A 1 96 ? 8.630 6.797 9.354 1.00 20.49 96 LEU A CA 1
ATOM 733 C C . LEU A 1 96 ? 9.918 6.268 8.782 1.00 19.23 96 LEU A C 1
ATOM 734 O O . LEU A 1 96 ? 10.565 5.397 9.398 1.00 19.06 96 LEU A O 1
ATOM 739 N N . GLU A 1 97 ? 10.310 6.784 7.619 1.00 18.14 97 GLU A N 1
ATOM 740 C CA . GLU A 1 97 ? 11.553 6.297 6.994 1.00 17.75 97 GLU A CA 1
ATOM 741 C C . GLU A 1 97 ? 12.773 6.611 7.865 1.00 17.11 97 GLU A C 1
ATOM 742 O O . GLU A 1 97 ? 13.685 5.776 7.994 1.00 17.70 97 GLU A O 1
ATOM 748 N N . ALA A 1 98 ? 12.798 7.793 8.450 1.00 16.82 98 ALA A N 1
ATOM 749 C CA . ALA A 1 98 ? 13.870 8.173 9.357 1.00 16.46 98 ALA A CA 1
ATOM 750 C C . ALA A 1 98 ? 13.886 7.254 10.585 1.00 17.22 98 ALA A C 1
ATOM 751 O O . ALA A 1 98 ? 14.975 6.855 11.057 1.00 17.15 98 ALA A O 1
ATOM 753 N N . SER A 1 99 ? 12.703 6.888 11.086 1.00 16.42 99 SER A N 1
ATOM 754 C CA . SER A 1 99 ? 12.601 6.039 12.281 1.00 17.08 99 SER A CA 1
ATOM 755 C C . SER A 1 99 ? 13.095 4.622 11.989 1.00 17.52 99 SER A C 1
ATOM 756 O O . SER A 1 99 ? 13.757 3.999 12.826 1.00 17.78 99 SER A O 1
ATOM 759 N N . ILE A 1 100 ? 12.715 4.118 10.816 1.00 16.59 100 ILE A N 1
ATOM 760 C CA . ILE A 1 100 ? 13.156 2.799 10.339 1.00 17.27 100 ILE A CA 1
ATOM 761 C C . ILE A 1 100 ? 14.694 2.773 10.206 1.00 15.87 100 ILE A C 1
ATOM 762 O O . ILE A 1 100 ? 15.358 1.811 10.642 1.00 15.81 100 ILE A O 1
ATOM 767 N N . ASP A 1 101 ? 15.254 3.834 9.635 1.00 14.65 101 ASP A N 1
ATOM 768 C CA . ASP A 1 101 ? 16.716 3.962 9.516 1.00 13.98 101 ASP A CA 1
ATOM 769 C C . ASP A 1 101 ? 17.384 3.959 10.884 1.00 13.86 101 ASP A C 1
ATOM 770 O O . ASP A 1 101 ? 18.396 3.247 11.094 1.00 14.67 101 ASP A O 1
ATOM 775 N N . LEU A 1 102 ? 16.837 4.744 11.796 1.00 14.28 102 LEU A N 1
ATOM 776 C CA . LEU A 1 102 ? 17.385 4.850 13.146 1.00 13.88 102 LEU A CA 1
ATOM 777 C C . LEU A 1 102 ? 17.320 3.490 13.847 1.00 14.51 102 LEU A C 1
ATOM 778 O O . LEU A 1 102 ? 18.293 3.088 14.504 1.00 16.24 102 LEU A O 1
ATOM 783 N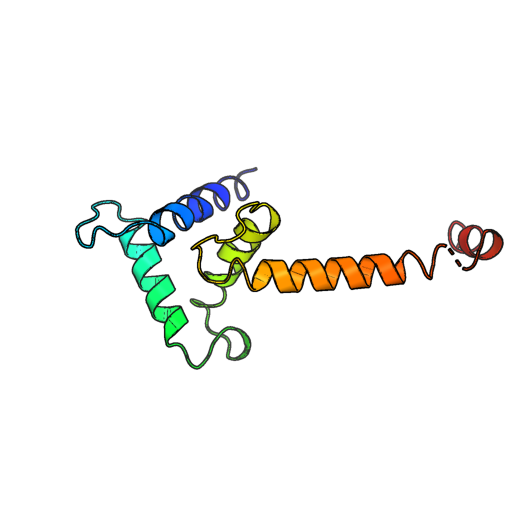 N . SER A 1 103 ? 16.187 2.782 13.717 1.00 14.63 103 SER A N 1
ATOM 784 C CA A SER A 1 103 ? 16.045 1.446 14.301 0.50 16.58 103 SER A CA 1
ATOM 785 C CA B SER A 1 103 ? 16.039 1.453 14.301 0.50 16.18 103 SER A CA 1
ATOM 786 C C . SER A 1 103 ? 17.118 0.493 13.791 1.00 15.86 103 SER A C 1
ATOM 787 O O . SER A 1 103 ? 17.748 -0.224 14.564 1.00 17.68 103 SER A O 1
ATOM 792 N N . ALA A 1 104 ? 17.321 0.469 12.481 1.00 15.14 104 ALA A N 1
ATOM 793 C CA . ALA A 1 104 ? 18.328 -0.421 11.885 1.00 17.33 104 ALA A CA 1
ATOM 794 C C . ALA A 1 104 ? 19.724 -0.078 12.434 1.00 15.61 104 ALA A C 1
ATOM 795 O O . ALA A 1 104 ? 20.541 -0.977 12.735 1.00 17.52 104 ALA A O 1
ATOM 797 N N . TYR A 1 105 ? 20.008 1.211 12.566 1.00 14.56 105 TYR A N 1
ATOM 798 C CA . TYR A 1 105 ? 21.310 1.643 13.087 1.00 14.30 105 TYR A CA 1
ATOM 799 C C . TYR A 1 105 ? 21.500 1.232 14.540 1.00 14.75 105 TYR A C 1
ATOM 800 O O . TYR A 1 105 ? 22.540 0.630 14.891 1.00 16.02 105 TYR A O 1
ATOM 809 N N . ILE A 1 106 ? 20.512 1.492 15.393 1.00 15.93 106 ILE A N 1
ATOM 810 C CA . ILE A 1 106 ? 20.608 1.063 16.797 1.00 16.87 106 ILE A CA 1
ATOM 811 C C . ILE A 1 106 ? 20.772 -0.463 16.904 1.00 18.10 106 ILE A C 1
ATOM 812 O O . ILE A 1 106 ? 21.568 -0.968 17.724 1.00 19.70 106 ILE A O 1
ATOM 817 N N . GLU A 1 107 ? 20.012 -1.199 16.090 1.00 18.47 107 GLU A N 1
ATOM 818 C CA B GLU A 1 107 ? 20.088 -2.659 16.109 0.38 21.14 107 GLU A CA 1
ATOM 819 C CA C GLU A 1 107 ? 20.084 -2.662 16.062 0.62 21.31 107 GLU A CA 1
ATOM 820 C C . GLU A 1 107 ? 21.446 -3.195 15.645 1.00 20.89 107 GLU A C 1
ATOM 821 O O . GLU A 1 107 ? 21.772 -4.331 15.901 1.00 22.81 107 GLU A O 1
ATOM 832 N N . SER A 1 108 ? 22.229 -2.371 14.958 1.00 19.33 108 SER A N 1
ATOM 833 C CA . SER A 1 108 ? 23.546 -2.828 14.501 1.00 20.27 108 SER A CA 1
ATOM 834 C C . SER A 1 108 ? 24.550 -3.033 15.661 1.00 20.18 108 SER A C 1
ATOM 835 O O . SER A 1 108 ? 25.554 -3.754 15.533 1.00 22.05 108 SER A O 1
ATOM 838 N N . GLY A 1 109 ? 24.271 -2.421 16.811 1.00 18.78 109 GLY A N 1
ATOM 839 C CA . GLY A 1 109 ? 24.929 -2.795 18.038 1.00 20.30 109 GLY A CA 1
ATOM 840 C C . GLY A 1 109 ? 26.059 -1.899 18.514 1.00 19.51 109 GLY A C 1
ATOM 841 O O . GLY A 1 109 ? 26.551 -1.021 17.790 1.00 18.10 109 GLY A O 1
ATOM 842 N N . GLU A 1 110 ? 26.480 -2.171 19.742 1.00 22.26 110 GLU A N 1
ATOM 843 C CA . GLU A 1 110 ? 27.414 -1.351 20.466 1.00 23.77 110 GLU A CA 1
ATOM 844 C C . GLU A 1 110 ? 28.752 -1.184 19.735 1.00 23.41 110 GLU A C 1
ATOM 845 O O . GLU A 1 110 ? 29.295 -0.083 19.649 1.00 23.64 110 GLU A O 1
ATOM 851 N N . GLU A 1 111 ? 29.293 -2.287 19.231 1.00 23.95 111 GLU A N 1
ATOM 852 C CA . GLU A 1 111 ? 30.633 -2.226 18.666 1.00 24.64 111 GLU A CA 1
ATOM 853 C C . GLU A 1 111 ? 30.627 -1.364 17.411 1.00 22.64 111 GLU A C 1
ATOM 854 O O . GLU A 1 111 ? 31.578 -0.605 17.157 1.00 23.84 111 GLU A O 1
ATOM 860 N N . GLN A 1 112 ? 29.550 -1.467 16.653 1.00 21.04 112 GLN A N 1
ATOM 861 C CA . GLN A 1 112 ? 29.365 -0.637 15.485 1.00 20.07 112 GLN A CA 1
ATOM 862 C C . GLN A 1 112 ? 29.314 0.844 15.838 1.00 19.56 112 GLN A C 1
ATOM 863 O O . GLN A 1 112 ? 29.990 1.678 15.243 1.00 19.70 112 GLN A O 1
ATOM 869 N N . LEU A 1 113 ? 28.501 1.158 16.831 1.00 18.26 113 LEU A N 1
ATOM 870 C CA . LEU A 1 113 ? 28.315 2.565 17.177 1.00 19.27 113 LEU A CA 1
ATOM 871 C C . LEU A 1 113 ? 29.608 3.156 17.696 1.00 20.95 113 LEU A C 1
ATOM 872 O O . LEU A 1 113 ? 29.937 4.276 17.350 1.00 21.86 113 LEU A O 1
ATOM 877 N N . LEU A 1 114 ? 30.348 2.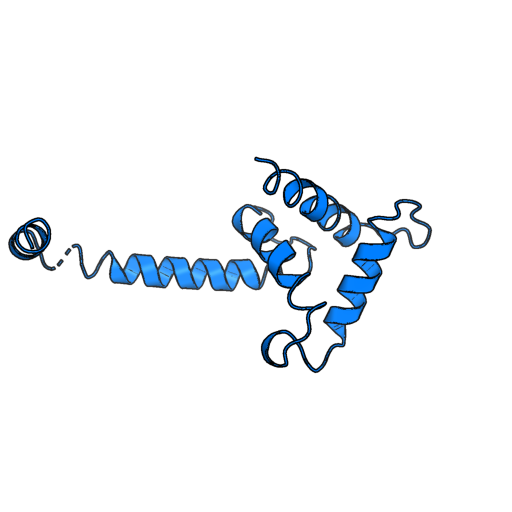385 18.498 1.00 21.67 114 LEU A N 1
ATOM 878 C CA . LEU A 1 114 ? 31.652 2.826 19.013 1.00 24.47 114 LEU A CA 1
ATOM 879 C C . LEU A 1 114 ? 32.661 3.084 17.901 1.00 26.55 114 LEU A C 1
ATOM 880 O O . LEU A 1 114 ? 33.399 4.063 17.937 1.00 29.77 114 LEU A O 1
ATOM 885 N N . SER A 1 115 ? 32.660 2.209 16.890 1.00 25.30 115 SER A N 1
ATOM 886 C CA A SER A 1 115 ? 33.548 2.367 15.743 0.50 28.12 115 SER A CA 1
ATOM 887 C CA B SER A 1 115 ? 33.560 2.371 15.756 0.50 28.37 115 SER A CA 1
ATOM 888 C C . SER A 1 115 ? 33.256 3.651 14.980 1.00 29.76 115 SER A C 1
ATOM 889 O O . SER A 1 115 ? 34.170 4.364 14.562 1.00 34.88 115 SER A O 1
ATOM 894 N N . ASP A 1 116 ? 31.967 3.935 14.809 1.00 27.81 116 ASP A N 1
ATOM 895 C CA . ASP A 1 116 ? 31.514 5.098 14.067 1.00 31.17 116 ASP A CA 1
ATOM 896 C C . ASP A 1 116 ? 31.785 6.372 14.809 1.00 35.92 116 ASP A C 1
ATOM 897 O O . ASP A 1 116 ? 32.043 7.407 14.187 1.00 40.04 116 ASP A O 1
ATOM 902 N N . LEU A 1 117 ? 31.728 6.296 16.133 1.00 35.62 117 LEU A N 1
ATOM 903 C CA . LEU A 1 117 ? 31.827 7.474 16.959 1.00 42.44 117 LEU A CA 1
ATOM 904 C C . LEU A 1 117 ? 33.260 7.967 16.818 1.00 47.85 117 LEU A C 1
ATOM 905 O O . LEU A 1 117 ? 33.499 9.164 16.622 1.00 54.24 117 LEU A O 1
ATOM 910 N N . PHE A 1 118 ? 34.200 7.024 16.831 1.00 48.27 118 PHE A N 1
ATOM 911 C CA . PHE A 1 118 ? 35.625 7.337 16.743 1.00 54.89 118 PHE A CA 1
ATOM 912 C C . PHE A 1 118 ? 36.196 7.167 15.331 1.00 57.52 118 PHE A C 1
ATOM 913 O O . PHE A 1 118 ? 37.420 7.095 15.154 1.00 62.62 118 PHE A O 1
ATOM 921 N N . ALA A 1 119 ? 35.309 7.118 14.336 1.00 55.90 119 ALA A N 1
ATOM 922 C CA . ALA A 1 119 ? 35.710 7.112 12.924 1.00 59.54 119 ALA A CA 1
ATOM 923 C C . ALA A 1 119 ? 36.144 8.500 12.465 1.00 67.13 119 ALA A C 1
ATOM 924 O O . ALA A 1 119 ? 36.647 9.300 13.254 1.00 71.45 119 ALA A O 1
#

GO terms:
  GO:1990837 sequence-specific double-stranded DNA binding (F, IDA)
  GO:0000978 RNA polymerase II cis-regulatory region sequence-specific DNA binding (F, IDA)
  GO:0001228 DNA-binding transcription activator activity, RNA polymerase II-specific (F, IDA)
  GO:0045944 positive regulation of transcription by RNA polymerase II (P, IDA)
  GO:0005634 nucleus (C, IDA)
  GO:0005634 nucleus (C, EXP)
  GO:0030851 granulocyte differentiation (P, IMP)
  GO:0005515 protein binding (F, IPI)
  GO:0006952 defense response (P, TAS)
  GO:0005654 nucleoplasm (C, IDA)

Sequence (113 aa):
DSRRRLSSIQRAIQSSLVHAAQCRNANCSLPSSCQKMKRVVQHTKGCKRKKTNGGCPICKQQLIALAAYHAKHCQENKCPVPFCLLNIKQKLRQQQLEASIDLSSAYIEESGEEQLLSSDLFA

B-factor: mean 27.57, std 13.26, range [9.57, 206.75]

Secondary structure (DSSP, 8-state):
-HHHHHHHHHHHHHHHHHH---TT---HHHHHHHHHHHHHHH-SSTTTTT-HHHHHHHHHHHHHHTT---TT--STTHHHHHHHHHHHHHHHHHHHHHHHHT-HHHHHHHHT-

Organism: Homo sapiens (NCBI:txid9606)